Protein AF-A0A167GFR0-F1 (afdb_monomer_lite)

Secondary structure (DSSP, 8-state):
--------THHHHB-TT-SS--B-TT--HHHHHHHHHHHHHHHHHHHS---SSBSEEEE-TTS-EEEEEPP--HHHHHHHHHS---GGGSPP--BSSHHHHH--

Sequence (104 aa):
MEYIEGNIMSGYLRDPNKQEFSLRPDLHPRVLERAYHRMADVLLELSKPEFPLIGGLLRSEDGSFIVGKRPLTFNMNRISQFSNIALSVFKDSTFESASDYFEE

Radius of gyration: 19.6 Å; chains: 1; bounding box: 43×33×50 Å

Structure (mmCIF, N/CA/C/O backbone):
data_AF-A0A167GFR0-F1
#
_entry.id   AF-A0A167GFR0-F1
#
loop_
_atom_site.group_PDB
_atom_site.id
_atom_site.type_symbol
_atom_site.label_atom_id
_atom_site.label_alt_id
_atom_site.label_comp_id
_atom_site.label_asym_id
_atom_site.label_entity_id
_atom_site.label_seq_id
_atom_site.pdbx_PDB_ins_code
_atom_site.Cartn_x
_atom_site.Cartn_y
_atom_site.Cartn_z
_atom_site.occupancy
_atom_site.B_iso_or_equiv
_atom_site.auth_seq_id
_atom_site.auth_comp_id
_atom_site.auth_asym_id
_atom_site.auth_atom_id
_atom_site.pdbx_PDB_model_num
ATOM 1 N N . MET A 1 1 ? -8.346 -18.239 -1.058 1.00 57.59 1 MET A N 1
ATOM 2 C CA . MET A 1 1 ? -7.832 -17.772 -2.358 1.00 57.59 1 MET A CA 1
ATOM 3 C C . MET A 1 1 ? -6.602 -18.591 -2.661 1.00 57.59 1 MET A C 1
ATOM 5 O O . MET A 1 1 ? -5.796 -18.780 -1.757 1.00 57.59 1 MET A O 1
ATOM 9 N N . GLU A 1 2 ? -6.510 -19.124 -3.870 1.00 80.19 2 GLU A N 1
ATOM 10 C CA . GLU A 1 2 ? -5.298 -19.776 -4.357 1.00 80.19 2 GLU A CA 1
ATOM 11 C C . GLU A 1 2 ? -4.239 -18.695 -4.597 1.00 80.19 2 GLU A C 1
ATOM 13 O O . GLU A 1 2 ? -4.552 -17.625 -5.124 1.00 80.19 2 GLU A O 1
ATOM 18 N N . TYR A 1 3 ? -3.015 -18.923 -4.124 1.00 79.94 3 TYR A N 1
ATOM 19 C CA . TYR A 1 3 ? -1.914 -18.011 -4.403 1.00 79.94 3 TYR A CA 1
ATOM 20 C C . TYR A 1 3 ? -1.594 -18.093 -5.895 1.00 79.94 3 TYR A C 1
ATOM 22 O O . TYR A 1 3 ? -1.265 -19.165 -6.396 1.00 79.94 3 TYR A O 1
ATOM 30 N N . ILE A 1 4 ? -1.703 -16.969 -6.601 1.00 85.19 4 ILE A N 1
ATOM 31 C CA . ILE A 1 4 ? -1.326 -16.894 -8.011 1.00 85.19 4 ILE A CA 1
ATOM 32 C C . ILE A 1 4 ? 0.131 -16.452 -8.065 1.00 85.19 4 ILE A C 1
ATOM 34 O O . ILE A 1 4 ? 0.453 -15.313 -7.718 1.00 85.19 4 ILE A O 1
ATOM 38 N N . GLU A 1 5 ? 1.007 -17.355 -8.497 1.00 88.62 5 GLU A N 1
ATOM 39 C CA . GLU A 1 5 ? 2.412 -17.033 -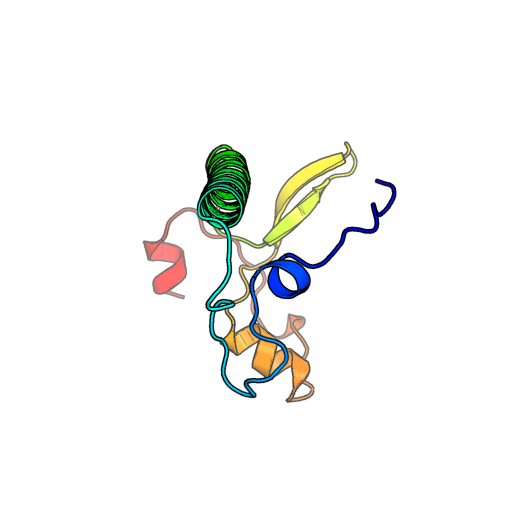8.710 1.00 88.62 5 GLU A CA 1
ATOM 40 C C . GLU A 1 5 ? 2.545 -16.035 -9.867 1.00 88.62 5 GLU A C 1
ATOM 42 O O . GLU A 1 5 ? 2.079 -16.263 -10.985 1.00 88.62 5 GLU A O 1
ATOM 47 N N . GLY A 1 6 ? 3.146 -14.885 -9.569 1.00 85.06 6 GLY A N 1
ATOM 48 C CA . GLY A 1 6 ? 3.352 -13.802 -10.519 1.00 85.06 6 GLY A CA 1
ATOM 49 C C . GLY A 1 6 ? 4.833 -13.538 -10.755 1.00 85.06 6 GLY A C 1
ATOM 50 O O . GLY A 1 6 ? 5.671 -13.751 -9.883 1.00 85.06 6 GLY A O 1
ATOM 51 N N . ASN A 1 7 ? 5.155 -13.000 -11.929 1.00 87.12 7 ASN A N 1
ATOM 52 C CA . ASN A 1 7 ? 6.504 -12.519 -12.210 1.00 87.12 7 ASN A CA 1
ATOM 53 C C . ASN A 1 7 ? 6.729 -11.144 -11.575 1.00 87.12 7 ASN A C 1
ATOM 55 O O . ASN A 1 7 ? 5.881 -10.252 -11.664 1.00 87.12 7 ASN A O 1
ATOM 59 N N . ILE A 1 8 ? 7.908 -10.942 -10.987 1.00 88.88 8 ILE A N 1
ATOM 60 C CA . ILE A 1 8 ? 8.260 -9.673 -10.347 1.00 88.88 8 ILE A CA 1
ATOM 61 C C . ILE A 1 8 ? 8.465 -8.597 -11.420 1.00 88.88 8 ILE A C 1
ATOM 63 O O . ILE A 1 8 ? 9.280 -8.756 -12.329 1.00 88.88 8 ILE A O 1
ATOM 67 N N . MET A 1 9 ? 7.771 -7.461 -11.286 1.00 87.56 9 MET A N 1
ATOM 68 C CA . MET A 1 9 ? 7.852 -6.346 -12.240 1.00 87.56 9 MET A CA 1
ATOM 69 C C . MET A 1 9 ? 9.289 -5.827 -12.431 1.00 87.56 9 MET A C 1
ATOM 71 O O . MET A 1 9 ? 9.674 -5.452 -13.538 1.00 87.56 9 MET A O 1
ATOM 75 N N . SER A 1 10 ? 10.113 -5.864 -11.378 1.00 87.62 10 SER A N 1
ATOM 76 C CA . SER A 1 10 ? 11.522 -5.457 -11.433 1.00 87.62 10 SER A CA 1
ATOM 77 C C . SER A 1 10 ? 12.342 -6.270 -12.436 1.00 87.62 10 SER A C 1
ATOM 79 O O . SER A 1 10 ? 13.225 -5.698 -13.066 1.00 87.62 10 SER A O 1
ATOM 81 N N . GLY A 1 11 ? 12.012 -7.546 -12.667 1.00 87.88 11 GLY A N 1
ATOM 82 C CA . GLY A 1 11 ? 12.677 -8.375 -13.677 1.00 87.88 11 GLY A CA 1
ATOM 83 C C . GLY A 1 11 ? 12.498 -7.855 -15.107 1.00 87.88 11 GLY A C 1
ATOM 84 O O . GLY A 1 11 ? 13.333 -8.110 -15.968 1.00 87.88 11 GLY A O 1
ATOM 85 N N . TYR A 1 12 ? 11.444 -7.074 -15.360 1.00 87.94 12 TYR A N 1
ATOM 86 C CA . TYR A 1 12 ? 11.185 -6.460 -16.665 1.00 87.94 12 TYR A CA 1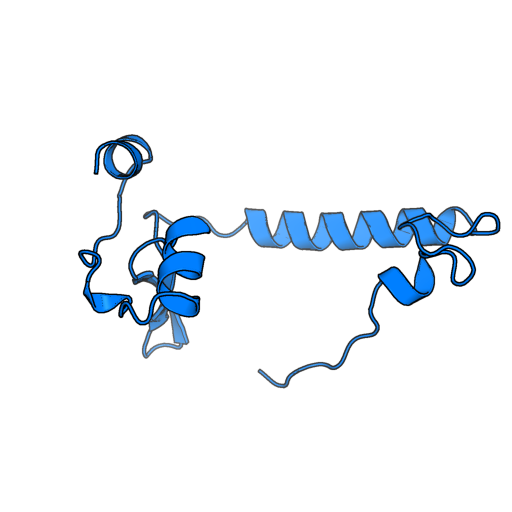
ATOM 87 C C . TYR A 1 12 ? 11.678 -5.017 -16.768 1.00 87.94 12 TYR A C 1
ATOM 89 O O . TYR A 1 12 ? 11.823 -4.500 -17.874 1.00 87.94 12 TYR A O 1
ATOM 97 N N . LEU A 1 13 ? 11.899 -4.331 -15.651 1.00 90.94 13 LEU A N 1
ATOM 98 C CA . LEU A 1 13 ? 12.233 -2.906 -15.659 1.00 90.94 13 LEU A CA 1
ATOM 99 C C . LEU A 1 13 ? 13.710 -2.648 -15.382 1.00 90.94 13 LEU A C 1
ATOM 101 O O . LEU A 1 13 ? 14.269 -1.702 -15.930 1.00 90.94 13 LEU A O 1
ATOM 105 N N . ARG A 1 14 ? 14.334 -3.475 -14.543 1.00 91.00 14 ARG A N 1
ATOM 106 C CA . ARG A 1 14 ? 15.665 -3.223 -14.000 1.00 91.00 14 ARG A CA 1
ATOM 107 C C . ARG A 1 14 ? 16.774 -3.574 -14.989 1.00 91.00 14 ARG A C 1
ATOM 109 O O . ARG A 1 14 ? 16.715 -4.610 -15.645 1.00 91.00 14 ARG A O 1
ATOM 116 N N . ASP A 1 15 ? 17.804 -2.734 -15.035 1.00 90.56 15 ASP A N 1
ATOM 117 C CA . ASP A 1 15 ? 19.080 -3.047 -15.681 1.00 90.56 15 ASP A CA 1
ATOM 118 C C . ASP A 1 15 ? 19.813 -4.165 -14.913 1.00 90.56 15 ASP A C 1
ATOM 120 O O . ASP A 1 15 ? 20.203 -3.951 -13.760 1.00 90.56 15 ASP A O 1
ATOM 124 N N . PRO A 1 16 ? 19.997 -5.361 -15.508 1.00 85.44 16 PRO A N 1
ATOM 125 C CA . PRO A 1 16 ? 20.654 -6.476 -14.831 1.00 85.44 16 PRO A CA 1
ATOM 126 C C . PRO A 1 16 ? 22.148 -6.225 -14.593 1.00 85.44 16 PRO A C 1
ATOM 128 O O . PRO A 1 16 ? 22.738 -6.867 -13.729 1.00 85.44 16 PRO A O 1
ATOM 131 N N . ASN A 1 17 ? 22.759 -5.290 -15.327 1.00 87.06 17 ASN A N 1
ATOM 132 C CA . ASN A 1 17 ? 24.192 -5.009 -15.248 1.00 87.06 17 ASN A CA 1
ATOM 133 C C . ASN A 1 17 ? 24.535 -3.962 -14.183 1.00 87.06 17 ASN A C 1
ATOM 135 O O . ASN A 1 17 ? 25.712 -3.717 -13.916 1.00 87.06 17 ASN A O 1
ATOM 139 N N . LYS A 1 18 ? 23.527 -3.325 -13.575 1.00 84.44 18 LYS A N 1
ATOM 140 C CA . LYS A 1 18 ? 23.717 -2.295 -12.554 1.00 84.44 18 LYS A CA 1
ATOM 141 C C . LYS A 1 18 ? 23.294 -2.786 -11.177 1.00 84.44 18 LYS A C 1
ATOM 143 O O . LYS A 1 18 ? 22.180 -3.265 -10.944 1.00 84.44 18 LYS A O 1
ATOM 148 N N . GLN A 1 19 ? 24.201 -2.597 -10.223 1.00 77.00 19 GLN A N 1
ATOM 149 C CA . GLN A 1 19 ? 23.935 -2.899 -8.821 1.00 77.00 19 GLN A CA 1
ATOM 150 C C . GLN A 1 19 ? 22.911 -1.927 -8.215 1.00 77.00 19 GLN A C 1
ATOM 152 O O . GLN A 1 19 ? 22.117 -2.327 -7.364 1.00 77.00 19 GLN A O 1
ATOM 157 N N . GLU A 1 20 ? 22.857 -0.693 -8.719 1.00 83.00 20 GLU A N 1
ATOM 158 C CA . GLU A 1 20 ? 21.835 0.297 -8.376 1.00 83.00 20 GLU A CA 1
ATOM 159 C C . GLU A 1 20 ? 20.504 0.037 -9.100 1.00 83.00 20 GLU A C 1
ATOM 161 O O . GLU A 1 20 ? 20.466 -0.447 -10.237 1.00 83.00 20 GLU A O 1
ATOM 166 N N . PHE A 1 21 ? 19.392 0.390 -8.448 1.00 80.69 21 PHE A N 1
ATOM 167 C CA . PHE A 1 21 ? 18.055 0.305 -9.034 1.00 80.69 21 PHE A CA 1
ATOM 168 C C . PHE A 1 21 ? 17.899 1.335 -10.154 1.00 80.69 21 PHE A C 1
ATOM 170 O O . PHE A 1 21 ? 17.567 2.493 -9.920 1.00 80.69 21 PHE A O 1
ATOM 177 N N . SER A 1 22 ? 18.137 0.894 -11.384 1.00 87.25 22 SER A N 1
ATOM 178 C CA . SER A 1 22 ? 18.039 1.719 -12.584 1.00 87.25 22 SER A CA 1
ATOM 179 C C . SER A 1 22 ? 17.224 1.004 -13.655 1.00 87.25 22 SER A C 1
ATOM 181 O O . SER A 1 22 ? 17.202 -0.229 -13.718 1.00 87.25 22 SER A O 1
ATOM 183 N N . LEU A 1 23 ? 16.510 1.785 -14.467 1.00 90.31 23 LEU A N 1
ATOM 184 C CA . LEU A 1 23 ? 15.756 1.257 -15.598 1.00 90.31 23 LEU A CA 1
ATOM 185 C C . LEU A 1 23 ? 16.709 0.780 -16.695 1.00 90.31 23 LEU A C 1
ATOM 187 O O . LEU A 1 23 ? 17.764 1.382 -16.910 1.00 90.31 23 LEU A O 1
ATOM 191 N N . ARG A 1 24 ? 16.305 -0.268 -17.419 1.00 90.44 24 ARG A N 1
ATOM 192 C CA . ARG A 1 24 ? 17.006 -0.702 -18.631 1.00 90.44 24 ARG A CA 1
ATOM 193 C C . ARG A 1 24 ? 17.087 0.451 -19.640 1.00 90.44 24 ARG A C 1
ATOM 195 O O . ARG A 1 24 ? 16.056 1.065 -19.923 1.00 90.44 24 ARG A O 1
ATOM 202 N N . PRO A 1 25 ? 18.270 0.743 -20.200 1.00 88.19 25 PRO A N 1
ATOM 203 C CA . PRO A 1 25 ? 18.438 1.855 -21.134 1.00 88.19 25 PRO A CA 1
ATOM 204 C C . PRO A 1 25 ? 17.713 1.629 -22.470 1.00 88.19 25 PRO A C 1
ATOM 206 O O . PRO A 1 25 ? 17.313 2.588 -23.120 1.00 88.19 25 PRO A O 1
ATOM 209 N N . ASP A 1 26 ? 17.507 0.374 -22.865 1.00 90.12 26 ASP A N 1
ATOM 210 C CA . ASP A 1 26 ? 16.815 -0.056 -24.084 1.00 90.12 26 ASP A CA 1
ATOM 211 C C . ASP A 1 26 ? 15.326 -0.381 -23.848 1.00 90.12 26 ASP A C 1
ATOM 213 O O . ASP A 1 26 ? 14.672 -1.022 -24.677 1.00 90.12 26 ASP A O 1
ATOM 217 N N . LEU A 1 27 ? 14.760 0.051 -22.713 1.00 91.62 27 LEU A N 1
ATOM 218 C CA . LEU A 1 27 ? 13.371 -0.231 -22.379 1.00 91.62 27 LEU A CA 1
ATOM 219 C C . LEU A 1 27 ? 12.423 0.464 -23.362 1.00 91.62 27 LEU A C 1
ATOM 221 O O . LEU A 1 27 ? 12.340 1.690 -23.429 1.00 91.62 27 LEU A O 1
ATOM 225 N N . HIS A 1 28 ? 11.628 -0.331 -24.073 1.00 93.75 28 HIS A N 1
ATOM 226 C CA . HIS A 1 28 ? 10.586 0.212 -24.933 1.00 93.75 28 HIS A CA 1
ATOM 227 C C . HIS A 1 28 ? 9.559 1.006 -24.089 1.00 93.75 28 HIS A C 1
ATOM 229 O O . HIS A 1 28 ? 8.997 0.432 -23.151 1.00 93.75 28 HIS A O 1
ATOM 235 N N . PRO A 1 29 ? 9.218 2.268 -24.431 1.00 93.31 29 PRO A N 1
ATOM 236 C CA . PRO A 1 29 ? 8.357 3.130 -23.607 1.00 93.31 29 PRO A CA 1
ATOM 237 C C . PRO A 1 29 ? 7.014 2.506 -23.202 1.00 93.31 29 PRO A C 1
ATOM 239 O O . PRO A 1 29 ? 6.581 2.636 -22.062 1.00 93.31 29 PRO A O 1
ATOM 242 N N . ARG A 1 30 ? 6.394 1.733 -24.105 1.00 94.38 30 ARG A N 1
ATOM 243 C CA . ARG A 1 30 ? 5.154 0.974 -23.828 1.00 94.38 30 ARG A CA 1
ATOM 244 C C . ARG A 1 30 ? 5.251 0.015 -22.635 1.00 94.38 30 ARG A C 1
ATOM 246 O O . ARG A 1 30 ? 4.239 -0.267 -22.000 1.00 94.38 30 ARG A O 1
ATOM 253 N N . VAL A 1 31 ? 6.435 -0.524 -22.335 1.00 92.62 31 VAL A N 1
ATOM 254 C CA . VAL A 1 31 ? 6.628 -1.397 -21.164 1.00 92.62 31 VAL A CA 1
ATOM 255 C C . VAL A 1 31 ? 6.486 -0.583 -19.883 1.00 92.62 31 VAL A C 1
ATOM 257 O O . VAL A 1 31 ? 5.810 -1.019 -18.954 1.00 92.62 31 VAL A O 1
ATOM 260 N N . LEU A 1 32 ? 7.072 0.615 -19.860 1.00 92.75 32 LEU A N 1
ATOM 261 C CA . LEU A 1 32 ? 6.985 1.529 -18.729 1.00 92.75 32 LEU A CA 1
ATOM 262 C C . LEU A 1 32 ? 5.552 2.042 -18.545 1.00 92.75 32 LEU A C 1
ATOM 264 O O . LEU A 1 32 ? 5.022 1.985 -17.441 1.00 92.75 32 LEU A O 1
ATOM 268 N N . GLU A 1 33 ? 4.898 2.450 -19.632 1.00 95.31 33 GLU A N 1
ATOM 269 C CA . GLU A 1 33 ? 3.488 2.858 -19.633 1.00 95.31 33 GLU A CA 1
ATOM 270 C C . GLU A 1 33 ? 2.589 1.771 -19.032 1.00 95.31 33 GLU A C 1
ATOM 272 O O . GLU A 1 33 ? 1.827 2.028 -18.101 1.00 95.31 33 GLU A O 1
ATOM 277 N N . ARG A 1 34 ? 2.737 0.523 -19.495 1.00 94.38 34 ARG A N 1
ATOM 278 C CA . ARG A 1 34 ? 1.982 -0.617 -18.964 1.00 94.38 34 ARG A CA 1
ATOM 279 C C . ARG A 1 34 ? 2.271 -0.861 -17.484 1.00 94.38 34 ARG A C 1
ATOM 281 O O . ARG A 1 34 ? 1.350 -1.196 -16.743 1.00 94.38 34 ARG A O 1
ATOM 288 N N . ALA A 1 35 ? 3.524 -0.723 -17.054 1.00 92.81 35 ALA A N 1
ATOM 289 C CA . ALA A 1 35 ? 3.901 -0.882 -15.655 1.00 92.81 35 ALA A CA 1
ATOM 290 C C . ALA A 1 35 ? 3.204 0.162 -14.771 1.00 92.81 35 ALA A C 1
ATOM 292 O O . ALA A 1 35 ? 2.556 -0.203 -13.791 1.00 92.81 35 ALA A O 1
ATOM 293 N N . TYR A 1 36 ? 3.265 1.439 -15.156 1.00 93.69 36 TYR A N 1
ATOM 294 C CA . TYR A 1 36 ? 2.588 2.519 -14.437 1.00 93.69 36 TYR A CA 1
ATOM 295 C C . TYR A 1 36 ? 1.072 2.366 -14.433 1.00 93.69 36 TYR A C 1
ATOM 297 O O . TYR A 1 36 ? 0.463 2.543 -13.383 1.00 93.69 36 TYR A O 1
ATOM 305 N N . HIS A 1 37 ? 0.473 1.963 -15.553 1.00 96.06 37 HIS A N 1
ATOM 306 C CA . HIS A 1 37 ? -0.962 1.699 -15.620 1.00 96.06 37 HIS A CA 1
ATOM 307 C C . HIS A 1 37 ? -1.376 0.614 -14.619 1.00 96.06 37 HIS A C 1
ATOM 309 O O . HIS A 1 37 ? -2.307 0.807 -13.850 1.00 96.06 37 HIS A O 1
ATOM 315 N N . ARG A 1 38 ? -0.628 -0.497 -14.540 1.00 92.81 38 ARG A N 1
ATOM 316 C CA . ARG A 1 38 ? -0.907 -1.561 -13.562 1.00 92.81 38 ARG A CA 1
ATOM 317 C C . ARG A 1 38 ? -0.720 -1.123 -12.113 1.00 92.81 38 ARG A C 1
ATOM 319 O O . ARG A 1 38 ? -1.488 -1.550 -11.259 1.00 92.81 38 ARG A O 1
ATOM 326 N N . MET A 1 39 ? 0.275 -0.288 -11.823 1.00 93.56 39 MET A N 1
ATOM 327 C CA . MET A 1 39 ? 0.436 0.283 -10.482 1.00 93.56 39 MET A CA 1
ATOM 328 C C . MET A 1 39 ? -0.732 1.214 -10.130 1.00 93.56 39 MET A C 1
ATOM 330 O O . MET A 1 39 ? -1.235 1.156 -9.011 1.00 93.56 39 MET A O 1
ATOM 334 N N . ALA A 1 40 ? -1.193 2.022 -1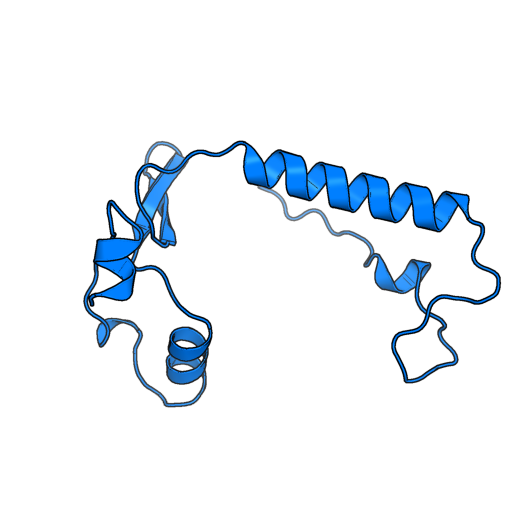1.087 1.00 96.75 40 ALA A N 1
ATOM 335 C CA . ALA A 1 40 ? -2.347 2.895 -10.913 1.00 96.75 40 ALA A CA 1
ATOM 336 C C . ALA A 1 40 ? -3.643 2.102 -10.689 1.00 96.75 40 ALA A C 1
ATOM 338 O O . ALA A 1 40 ? -4.391 2.450 -9.781 1.00 96.75 40 ALA A O 1
ATOM 339 N N . ASP A 1 41 ? -3.867 1.012 -11.434 1.00 96.19 41 ASP A N 1
ATOM 340 C CA . ASP A 1 41 ? -5.005 0.103 -11.226 1.00 96.19 41 ASP A CA 1
ATOM 341 C C . ASP A 1 41 ? -5.043 -0.396 -9.773 1.00 96.19 41 ASP A C 1
ATOM 343 O O . ASP A 1 41 ? -6.068 -0.314 -9.104 1.00 96.19 41 ASP A O 1
ATOM 347 N N . VAL A 1 42 ? -3.903 -0.873 -9.256 1.00 93.31 42 VAL A N 1
ATOM 348 C CA . VAL A 1 42 ? -3.801 -1.369 -7.874 1.00 93.31 42 VAL A CA 1
ATOM 349 C C . VAL A 1 42 ? -4.070 -0.256 -6.865 1.00 93.31 42 VAL A C 1
ATOM 351 O O . VAL A 1 42 ? -4.830 -0.466 -5.926 1.00 93.31 42 VAL A O 1
ATOM 354 N N . LEU A 1 43 ? -3.477 0.926 -7.050 1.00 95.38 43 LEU A N 1
ATOM 355 C CA . LEU A 1 43 ? -3.710 2.070 -6.162 1.00 95.38 43 LEU A CA 1
ATOM 356 C C . LEU A 1 43 ? -5.179 2.505 -6.159 1.00 95.38 43 LEU A C 1
ATOM 358 O O . LEU A 1 43 ? -5.707 2.834 -5.101 1.00 95.38 43 LEU A O 1
ATOM 362 N N . LEU A 1 44 ? -5.838 2.463 -7.317 1.00 96.44 44 LEU A N 1
ATOM 363 C CA . LEU A 1 44 ? -7.255 2.774 -7.450 1.00 96.44 44 LEU A CA 1
ATOM 364 C C . LEU A 1 44 ? -8.128 1.734 -6.741 1.00 96.44 44 LEU A C 1
ATOM 366 O O . LEU A 1 44 ? -9.054 2.104 -6.030 1.00 96.44 44 LEU A O 1
ATOM 370 N N . GLU A 1 45 ? -7.850 0.438 -6.897 1.00 93.75 45 GLU A N 1
ATOM 371 C CA . GLU A 1 45 ? -8.582 -0.595 -6.151 1.00 93.75 45 GLU A CA 1
ATOM 372 C C . GLU A 1 45 ? -8.355 -0.473 -4.639 1.00 93.75 45 GLU A C 1
ATOM 374 O O . GLU A 1 45 ? -9.291 -0.668 -3.870 1.00 93.75 45 GLU A O 1
ATOM 379 N N . LEU A 1 46 ? -7.147 -0.101 -4.204 1.00 90.00 46 LEU A N 1
ATOM 380 C CA . LEU A 1 46 ? -6.828 0.125 -2.791 1.00 90.00 46 LEU A CA 1
ATOM 381 C C . LEU A 1 46 ? -7.469 1.392 -2.211 1.00 90.00 46 LEU A C 1
ATOM 383 O O . LEU A 1 46 ? -7.598 1.476 -0.993 1.00 90.00 46 LEU A O 1
ATOM 387 N N . SER A 1 47 ? -7.872 2.362 -3.038 1.00 89.50 47 SER A N 1
ATOM 388 C CA . SER A 1 47 ? -8.522 3.592 -2.568 1.00 89.50 47 SER A CA 1
ATOM 389 C C . SER A 1 47 ? -10.039 3.473 -2.417 1.00 89.50 47 SER A C 1
ATOM 391 O O . SER A 1 47 ? -10.655 4.375 -1.864 1.00 89.50 47 SER A O 1
ATOM 393 N N . LYS A 1 48 ? -10.661 2.417 -2.957 1.00 88.75 48 LYS A N 1
ATOM 394 C CA . LYS A 1 48 ? -12.121 2.218 -2.895 1.00 88.75 48 LYS A CA 1
ATOM 395 C C . LYS A 1 48 ? -12.642 1.791 -1.519 1.00 88.75 48 LYS A C 1
ATOM 397 O O . LYS A 1 48 ? -13.748 2.205 -1.185 1.00 88.75 48 LYS A O 1
ATOM 402 N N . PRO A 1 49 ? -11.951 0.925 -0.752 1.00 84.69 49 PRO A N 1
ATOM 403 C CA . PRO A 1 49 ? -12.434 0.525 0.556 1.00 84.69 49 PRO A CA 1
ATOM 404 C C . PRO A 1 49 ? -12.414 1.714 1.512 1.00 84.69 49 PRO A C 1
ATOM 406 O O . PRO A 1 49 ? -11.361 2.284 1.791 1.00 84.69 49 PRO A O 1
ATOM 409 N N . GLU A 1 50 ? -13.582 2.049 2.041 1.00 82.56 50 GLU A N 1
ATOM 410 C CA . GLU A 1 50 ? -13.712 2.987 3.145 1.00 82.56 50 GLU A CA 1
ATOM 411 C C . GLU A 1 50 ? -13.805 2.191 4.443 1.00 82.56 50 GLU A C 1
ATOM 413 O O . GLU A 1 50 ? -14.639 1.293 4.586 1.00 82.56 50 GLU A O 1
ATOM 418 N N . PHE A 1 51 ? -12.927 2.510 5.389 1.00 81.94 51 PHE A N 1
ATOM 419 C CA . PHE A 1 51 ? -12.954 1.921 6.717 1.00 81.94 51 PHE A CA 1
ATOM 420 C C . PHE A 1 51 ? -13.351 2.996 7.729 1.00 81.94 51 PHE A C 1
ATOM 422 O O . PHE A 1 51 ? -12.719 4.051 7.756 1.00 81.94 51 PHE A O 1
ATOM 429 N N . PRO A 1 52 ? -14.359 2.742 8.582 1.00 86.62 52 PRO A N 1
ATOM 430 C CA . PRO A 1 52 ? -14.808 3.723 9.569 1.00 86.62 52 PRO A CA 1
ATOM 431 C C . PRO A 1 52 ? -13.803 3.922 10.710 1.00 86.62 52 PRO A C 1
ATOM 433 O O . PRO A 1 52 ? -13.936 4.868 11.475 1.00 86.62 52 PRO A O 1
ATOM 436 N N . LEU A 1 53 ? -12.822 3.021 10.842 1.00 91.94 53 LEU A N 1
ATOM 437 C CA . LEU A 1 53 ? -11.837 3.011 11.916 1.00 91.94 53 LEU A CA 1
ATOM 438 C C . LEU A 1 53 ? -10.420 2.890 11.351 1.00 91.94 53 LEU A C 1
ATOM 440 O O . LEU A 1 53 ? -10.183 2.199 10.357 1.00 91.94 53 LEU A O 1
ATOM 444 N N . ILE A 1 54 ? -9.458 3.479 12.055 1.00 91.00 54 ILE A N 1
ATOM 445 C CA . ILE A 1 54 ? -8.028 3.261 11.863 1.00 91.00 54 ILE A CA 1
ATOM 446 C C . ILE A 1 54 ? -7.620 2.038 12.687 1.00 91.00 54 ILE A C 1
ATOM 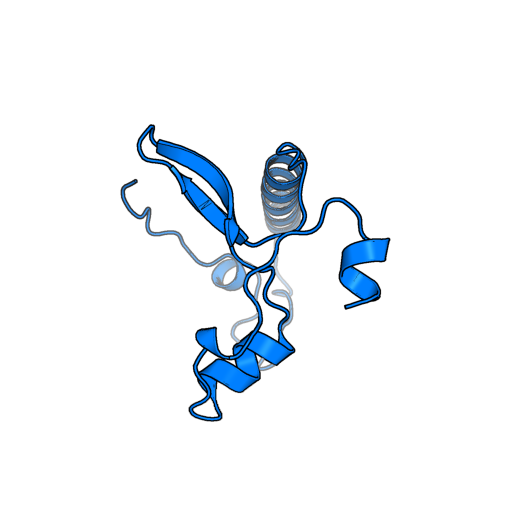448 O O . ILE A 1 54 ? -7.703 2.030 13.919 1.00 91.00 54 ILE A O 1
ATOM 452 N N . GLY A 1 55 ? -7.159 0.995 11.999 1.00 91.38 55 GLY A N 1
ATOM 453 C CA . GLY A 1 55 ? -6.705 -0.236 12.630 1.00 91.38 55 GLY A CA 1
ATOM 454 C C . GLY A 1 55 ? -6.277 -1.311 11.641 1.00 91.38 55 GLY A C 1
ATOM 455 O O . GLY A 1 55 ? -6.229 -1.106 10.430 1.00 91.38 55 GLY A O 1
ATOM 456 N N . GLY A 1 56 ? -5.930 -2.475 12.176 1.00 88.88 56 GLY A N 1
ATOM 457 C CA . GLY A 1 56 ? -5.599 -3.668 11.413 1.00 88.88 56 GLY A CA 1
ATOM 458 C C . GLY A 1 56 ? -6.841 -4.460 10.999 1.00 88.88 56 GLY A C 1
ATOM 459 O O . GLY A 1 56 ? -7.818 -4.571 11.748 1.00 88.88 56 GLY A O 1
ATOM 460 N N . LEU A 1 57 ? -6.763 -5.064 9.811 1.00 89.12 57 LEU A N 1
ATOM 461 C CA . LEU A 1 57 ? -7.828 -5.893 9.255 1.00 89.12 57 LEU A CA 1
ATOM 462 C C . LEU A 1 57 ? -7.920 -7.256 9.956 1.00 89.12 57 LEU A C 1
ATOM 464 O O . LEU A 1 57 ? -6.924 -7.953 10.188 1.00 89.12 57 LEU A O 1
ATOM 468 N N . LEU A 1 58 ? -9.154 -7.651 10.236 1.00 88.56 58 LEU A N 1
ATOM 469 C CA . LEU A 1 58 ? -9.564 -8.957 10.726 1.00 88.56 58 LEU A CA 1
ATOM 470 C C . LEU A 1 58 ? -10.559 -9.554 9.742 1.00 88.56 58 LEU A C 1
ATOM 472 O O . LEU A 1 58 ? -11.416 -8.852 9.212 1.00 88.56 58 LEU A O 1
ATOM 476 N N . ARG A 1 59 ? -10.452 -10.861 9.513 1.00 88.75 59 ARG A N 1
ATOM 477 C CA . ARG A 1 59 ? -11.464 -11.595 8.763 1.00 88.75 59 ARG A CA 1
ATOM 478 C C . ARG A 1 59 ? -12.525 -12.085 9.742 1.00 88.75 59 ARG A C 1
ATOM 480 O O . ARG A 1 59 ? -12.190 -12.820 10.666 1.00 88.75 59 ARG A O 1
ATOM 487 N N . SER A 1 60 ? -13.757 -11.645 9.538 1.00 87.44 60 SER A N 1
ATOM 488 C CA . SER A 1 60 ? -14.931 -12.067 10.298 1.00 87.44 60 SER A CA 1
ATOM 489 C C . SER A 1 60 ? -15.370 -13.483 9.889 1.00 87.44 60 SER A C 1
ATOM 491 O O . SER A 1 60 ? -14.924 -14.017 8.867 1.00 87.44 60 SER A O 1
ATOM 493 N N . GLU A 1 61 ? -16.225 -14.110 10.698 1.00 90.06 61 GLU A N 1
ATOM 494 C CA . GLU A 1 61 ? -16.735 -15.474 10.481 1.00 90.06 61 GLU A CA 1
ATOM 495 C C . GLU A 1 61 ? -17.534 -15.606 9.176 1.00 90.06 61 GLU A C 1
ATOM 497 O O . GLU A 1 61 ? -17.469 -16.630 8.499 1.00 90.06 61 GLU A O 1
ATOM 502 N N . ASP A 1 62 ? -18.221 -14.536 8.777 1.00 90.31 62 ASP A N 1
ATOM 503 C CA . ASP A 1 62 ? -18.949 -14.414 7.508 1.00 90.31 62 ASP A CA 1
ATOM 504 C C . ASP A 1 62 ? -18.026 -14.208 6.290 1.00 90.31 62 ASP A C 1
ATOM 506 O O . ASP A 1 62 ? -18.478 -14.148 5.146 1.00 90.31 62 ASP A O 1
ATOM 510 N N . GLY A 1 63 ? -16.714 -14.116 6.518 1.00 84.81 63 GLY A N 1
ATOM 511 C CA . GLY A 1 63 ? -15.704 -13.905 5.492 1.00 84.81 63 GLY A CA 1
ATOM 512 C C . GLY A 1 63 ? -15.496 -12.445 5.094 1.00 84.81 63 GLY A C 1
ATOM 513 O O . GLY A 1 63 ? -14.614 -12.204 4.264 1.00 84.81 63 GLY A O 1
ATOM 514 N N . SER A 1 64 ? -16.238 -11.500 5.683 1.00 87.75 64 SER A N 1
ATOM 515 C CA . SER A 1 64 ? -16.018 -10.064 5.504 1.00 87.75 64 SER A CA 1
ATOM 516 C C . SER A 1 64 ? -14.745 -9.599 6.220 1.00 87.75 64 SER A C 1
ATOM 518 O O . SER A 1 64 ? -14.198 -10.294 7.084 1.00 87.75 64 SER A O 1
ATOM 520 N N . PHE A 1 65 ? -14.236 -8.429 5.837 1.00 86.50 65 PHE A N 1
ATOM 521 C CA . PHE A 1 65 ? -13.118 -7.793 6.526 1.00 86.50 65 PHE A CA 1
ATOM 522 C C . PHE A 1 65 ? -13.633 -6.656 7.400 1.00 86.50 65 PHE A C 1
ATOM 524 O O . PHE A 1 65 ? -14.323 -5.764 6.913 1.00 86.50 65 PHE A O 1
ATOM 531 N N . ILE A 1 66 ? -13.254 -6.680 8.675 1.00 89.75 66 ILE A N 1
ATOM 532 C CA . ILE A 1 66 ? -13.537 -5.622 9.644 1.00 89.75 66 ILE A CA 1
ATOM 533 C C . ILE A 1 66 ? -12.227 -5.032 10.159 1.00 89.75 66 ILE A C 1
ATOM 535 O O . ILE A 1 66 ? -11.191 -5.704 10.179 1.00 89.75 66 ILE A O 1
ATOM 539 N N . VAL A 1 67 ? -12.269 -3.783 10.608 1.00 90.25 67 VAL A N 1
ATOM 540 C CA . VAL A 1 67 ? -11.162 -3.183 11.354 1.00 90.25 67 VAL A CA 1
ATOM 541 C C . VAL A 1 67 ? -11.367 -3.490 12.829 1.00 90.25 67 VAL A C 1
ATOM 543 O O . VAL A 1 67 ? -12.333 -3.026 13.423 1.00 90.25 67 VAL A O 1
ATOM 546 N N . GLY A 1 68 ? -10.477 -4.283 13.419 1.00 88.69 68 GLY A N 1
ATOM 547 C CA . GLY A 1 68 ? -10.586 -4.626 14.843 1.00 88.69 68 GLY A CA 1
ATOM 548 C C . GLY A 1 68 ? -9.280 -5.028 15.516 1.00 88.69 68 GLY A C 1
ATOM 549 O O . GLY A 1 68 ? -9.290 -5.378 16.687 1.00 88.69 68 GLY A O 1
ATOM 550 N N . LYS A 1 69 ? -8.155 -4.992 14.796 1.00 87.50 69 LYS A N 1
ATOM 551 C CA . LYS A 1 69 ? -6.818 -5.077 15.396 1.00 87.50 69 LYS A CA 1
ATOM 552 C C . LYS A 1 69 ? -6.258 -3.677 15.599 1.00 87.50 69 LYS A C 1
ATOM 554 O O . LYS A 1 69 ? -6.583 -2.770 14.831 1.00 87.50 69 LYS A O 1
ATOM 559 N N . ARG A 1 70 ? -5.310 -3.530 16.522 1.00 89.06 70 ARG A N 1
ATOM 560 C CA . ARG A 1 70 ? -4.494 -2.316 16.607 1.00 89.06 70 ARG A CA 1
ATOM 561 C C . ARG A 1 70 ? -3.785 -1.969 15.284 1.00 89.06 70 ARG A C 1
ATOM 563 O O . ARG A 1 70 ? -3.228 -2.867 14.642 1.00 89.06 70 ARG A O 1
ATOM 570 N N . PRO A 1 71 ? -3.740 -0.687 14.873 1.00 89.75 71 PRO A N 1
ATOM 571 C CA . PRO A 1 71 ? -2.836 -0.247 13.813 1.00 89.75 71 PRO A CA 1
ATOM 572 C C . PRO A 1 71 ? -1.370 -0.418 14.250 1.00 89.75 71 PRO A C 1
ATOM 574 O O . PRO A 1 71 ? -0.967 0.027 15.324 1.00 89.75 71 PRO A O 1
ATOM 577 N N . LEU A 1 72 ? -0.554 -1.069 13.416 1.00 87.75 72 LEU A N 1
ATOM 578 C CA . LEU A 1 72 ? 0.867 -1.292 13.697 1.00 87.75 72 LEU A CA 1
ATOM 579 C C . LEU A 1 72 ? 1.728 -0.349 12.868 1.00 87.75 72 LEU A C 1
ATOM 581 O O . LEU A 1 72 ? 1.824 -0.480 11.647 1.00 87.75 72 LEU A O 1
ATOM 585 N N . THR A 1 73 ? 2.409 0.571 13.548 1.00 87.75 73 THR A N 1
ATOM 586 C CA . THR A 1 73 ? 3.440 1.383 12.900 1.00 87.75 73 THR A CA 1
ATOM 587 C C . THR A 1 73 ? 4.627 0.514 12.491 1.00 87.75 73 THR A C 1
ATOM 589 O O . THR A 1 73 ? 4.884 -0.556 13.054 1.00 87.75 73 THR A O 1
ATOM 592 N N . PHE A 1 74 ? 5.413 1.005 11.531 1.00 87.25 74 PHE A N 1
ATOM 593 C CA . PHE A 1 74 ? 6.666 0.359 11.146 1.00 87.25 74 PHE A CA 1
ATOM 594 C C . PHE A 1 74 ? 7.583 0.121 12.358 1.00 87.25 74 PHE A C 1
ATOM 596 O O . PHE A 1 74 ? 8.130 -0.969 12.510 1.00 87.25 74 PHE A O 1
ATOM 603 N N . ASN A 1 75 ? 7.691 1.098 13.263 1.00 88.06 75 ASN A N 1
ATOM 604 C CA . ASN A 1 75 ? 8.527 0.991 14.459 1.00 88.06 75 ASN A CA 1
ATOM 605 C C . ASN A 1 75 ? 8.024 -0.084 15.431 1.00 88.06 75 ASN A C 1
ATOM 607 O O . ASN A 1 75 ? 8.831 -0.869 15.922 1.00 88.06 75 ASN A O 1
ATOM 611 N N . MET A 1 76 ? 6.711 -0.185 15.660 1.00 88.44 76 MET A N 1
ATOM 612 C CA . MET A 1 76 ? 6.136 -1.246 16.502 1.00 88.44 76 MET A CA 1
ATOM 613 C C . MET A 1 76 ? 6.405 -2.638 15.920 1.00 88.44 76 MET A C 1
ATOM 615 O O . MET A 1 76 ? 6.827 -3.540 16.644 1.00 88.44 76 MET A O 1
ATOM 619 N N . ASN A 1 77 ? 6.243 -2.794 14.600 1.00 87.38 77 ASN A N 1
ATOM 620 C CA . ASN A 1 77 ? 6.575 -4.038 13.901 1.00 87.38 77 ASN A CA 1
ATOM 621 C C . ASN A 1 77 ? 8.060 -4.392 14.040 1.00 87.38 77 ASN A C 1
ATOM 623 O O . ASN A 1 77 ? 8.399 -5.540 14.318 1.00 87.38 77 ASN A O 1
ATOM 627 N N . ARG A 1 78 ? 8.954 -3.409 13.887 1.00 89.44 78 ARG A N 1
ATOM 628 C CA . ARG A 1 78 ? 10.399 -3.601 14.062 1.00 89.44 78 ARG A CA 1
ATOM 629 C C . ARG A 1 78 ? 10.737 -4.026 15.489 1.00 89.44 78 ARG A C 1
ATOM 631 O O . ARG A 1 78 ? 11.475 -4.986 15.665 1.00 89.44 78 ARG A O 1
ATOM 638 N N . ILE A 1 79 ? 10.190 -3.356 16.498 1.00 89.94 79 ILE A N 1
ATOM 639 C CA . ILE A 1 79 ? 10.405 -3.724 17.902 1.00 89.94 79 ILE A CA 1
ATOM 640 C C . ILE A 1 79 ? 9.981 -5.178 18.112 1.00 89.94 79 ILE A C 1
ATOM 642 O O . ILE A 1 79 ? 10.797 -5.998 18.521 1.00 89.94 79 ILE A O 1
ATOM 646 N N . SER A 1 80 ? 8.764 -5.545 17.710 1.00 86.94 80 SER A N 1
ATOM 647 C CA . SER A 1 80 ? 8.304 -6.920 17.900 1.00 86.94 80 SER A CA 1
ATOM 648 C C . SER A 1 80 ? 9.189 -7.962 17.203 1.00 86.94 80 SER A C 1
ATOM 650 O O . SER A 1 80 ? 9.495 -8.997 17.792 1.00 86.94 80 SER A O 1
ATOM 652 N N . GLN A 1 81 ? 9.664 -7.670 15.989 1.00 88.38 81 GLN A N 1
ATOM 653 C CA . GLN A 1 81 ? 10.533 -8.577 15.233 1.00 88.38 81 GLN A CA 1
ATOM 654 C C . GLN A 1 81 ? 11.945 -8.717 15.820 1.00 88.38 81 GLN A C 1
ATOM 656 O O . GLN A 1 81 ? 12.524 -9.797 15.733 1.00 88.38 81 GLN A O 1
ATOM 661 N N . PHE A 1 82 ? 12.522 -7.647 16.379 1.00 91.12 82 PHE A N 1
ATOM 662 C CA . PHE A 1 82 ? 13.950 -7.607 16.729 1.00 91.12 82 PHE A CA 1
ATOM 663 C C . PHE A 1 82 ? 14.244 -7.563 18.231 1.00 91.12 82 PHE A C 1
ATOM 665 O O . PHE A 1 82 ? 15.390 -7.784 18.612 1.00 91.12 82 PHE A O 1
ATOM 672 N N . SER A 1 83 ? 13.261 -7.285 19.093 1.00 84.88 83 SER A N 1
ATOM 673 C CA . SER A 1 83 ? 13.501 -7.068 20.528 1.00 84.88 83 SER A CA 1
ATOM 674 C C . SER A 1 83 ? 12.859 -8.107 21.450 1.00 84.88 83 SER A C 1
ATOM 676 O O . SER A 1 83 ? 12.802 -7.879 22.655 1.00 84.88 83 SER A O 1
ATOM 678 N N . ASN A 1 84 ? 12.365 -9.231 20.916 1.00 86.69 84 ASN A N 1
ATOM 679 C CA . ASN A 1 84 ? 11.655 -10.270 21.680 1.00 86.69 84 ASN A CA 1
ATOM 680 C C . ASN A 1 84 ? 10.483 -9.713 22.525 1.00 86.69 84 ASN A C 1
ATOM 682 O O . ASN A 1 84 ? 10.137 -10.259 23.572 1.00 86.69 84 ASN A O 1
ATOM 686 N N . ILE A 1 85 ? 9.890 -8.598 22.078 1.00 85.94 85 ILE A N 1
ATOM 687 C CA . ILE A 1 85 ? 8.718 -7.971 22.695 1.00 85.94 85 ILE A CA 1
ATOM 688 C C . ILE A 1 85 ? 7.479 -8.460 21.948 1.00 85.94 85 ILE A C 1
ATOM 690 O O . ILE A 1 85 ? 7.352 -8.298 20.732 1.00 85.94 85 ILE A O 1
ATOM 694 N N . ALA A 1 86 ? 6.550 -9.065 22.682 1.00 85.00 86 ALA A N 1
ATOM 695 C CA . ALA A 1 86 ? 5.282 -9.492 22.116 1.00 85.00 86 ALA A CA 1
ATOM 696 C C . ALA A 1 86 ? 4.423 -8.276 21.736 1.00 85.00 86 ALA A C 1
ATOM 698 O O . ALA A 1 86 ? 4.367 -7.291 22.471 1.00 85.00 86 ALA A O 1
ATOM 699 N N . LEU A 1 87 ? 3.689 -8.371 20.622 1.00 79.94 87 LEU A N 1
ATOM 700 C CA . LEU A 1 87 ? 2.730 -7.333 20.220 1.00 79.94 87 LEU A CA 1
ATOM 701 C C . LEU A 1 87 ? 1.644 -7.088 21.280 1.00 79.94 87 LEU A C 1
ATOM 703 O O . LEU A 1 87 ? 1.109 -5.989 21.348 1.00 79.94 87 LEU A O 1
ATOM 707 N N . SER A 1 88 ? 1.367 -8.075 22.137 1.00 82.69 88 SER A N 1
ATOM 708 C CA . SER A 1 88 ? 0.417 -7.971 23.251 1.00 82.69 88 SER A CA 1
ATOM 709 C C . SER A 1 88 ? 0.812 -6.950 24.323 1.00 82.69 88 SER A C 1
ATOM 711 O O . SER A 1 88 ? 0.007 -6.658 25.199 1.00 82.69 88 SER A O 1
ATOM 713 N N . VAL A 1 89 ? 2.049 -6.441 24.302 1.00 85.31 89 VAL A N 1
ATOM 714 C CA . VAL A 1 89 ? 2.485 -5.353 25.193 1.00 85.31 89 VAL A CA 1
ATOM 715 C C . VAL A 1 89 ? 1.849 -4.020 24.787 1.00 85.31 89 VAL A C 1
ATOM 717 O O . VAL A 1 89 ? 1.655 -3.148 25.632 1.00 85.31 89 VAL A O 1
ATOM 720 N N . PHE A 1 90 ? 1.492 -3.857 23.512 1.00 82.81 90 PHE A N 1
ATOM 721 C CA . PHE A 1 90 ? 0.751 -2.693 23.046 1.00 82.81 90 PHE A CA 1
ATOM 722 C C . PHE A 1 90 ? -0.740 -2.866 23.372 1.00 82.81 90 PHE A C 1
ATOM 724 O O . PHE A 1 90 ? -1.300 -3.946 23.200 1.00 82.81 90 PHE A O 1
ATOM 731 N N . LYS A 1 91 ? -1.394 -1.796 23.836 1.00 81.56 91 LYS A N 1
ATOM 732 C CA . LYS A 1 91 ? -2.835 -1.772 24.140 1.00 81.56 91 LYS A CA 1
ATOM 733 C C . LYS A 1 91 ? -3.657 -2.138 22.897 1.00 81.56 91 LYS A C 1
ATOM 735 O O . LYS A 1 91 ? -3.444 -1.562 21.841 1.00 81.56 91 LYS A O 1
ATOM 740 N N . ASP A 1 92 ? -4.603 -3.059 22.974 1.00 81.69 92 ASP A N 1
ATOM 741 C CA . ASP A 1 92 ? -5.438 -3.326 21.798 1.00 81.69 92 ASP A CA 1
ATOM 742 C C . ASP A 1 92 ? -6.481 -2.207 21.647 1.00 81.69 92 ASP A C 1
ATOM 744 O O . ASP A 1 92 ? -7.270 -1.961 22.563 1.00 81.69 92 ASP A O 1
ATOM 748 N N . SER A 1 93 ? -6.423 -1.465 20.542 1.00 86.62 93 SER A N 1
ATOM 749 C CA . SER A 1 93 ? -7.297 -0.320 20.281 1.00 86.62 93 SER A CA 1
ATOM 750 C C . SER A 1 93 ? -7.422 -0.029 18.791 1.00 86.62 93 SER A C 1
ATOM 752 O O . SER A 1 93 ? -6.458 -0.106 18.032 1.00 86.62 93 SER A O 1
ATOM 754 N N . THR A 1 94 ? -8.624 0.350 18.381 1.00 92.62 94 THR A N 1
ATOM 755 C CA . THR A 1 94 ? -8.909 0.990 17.094 1.00 92.62 94 THR A CA 1
ATOM 756 C C . THR A 1 94 ? -9.268 2.449 17.338 1.00 92.62 94 THR A C 1
ATOM 758 O O . THR A 1 94 ? -9.692 2.795 18.441 1.00 92.62 94 THR A O 1
ATOM 761 N N . PHE A 1 95 ? -9.143 3.291 16.317 1.00 92.31 95 PHE A N 1
ATOM 762 C CA . PHE A 1 95 ? -9.380 4.732 16.449 1.00 92.31 95 PHE A CA 1
ATOM 763 C C . PHE A 1 95 ? -10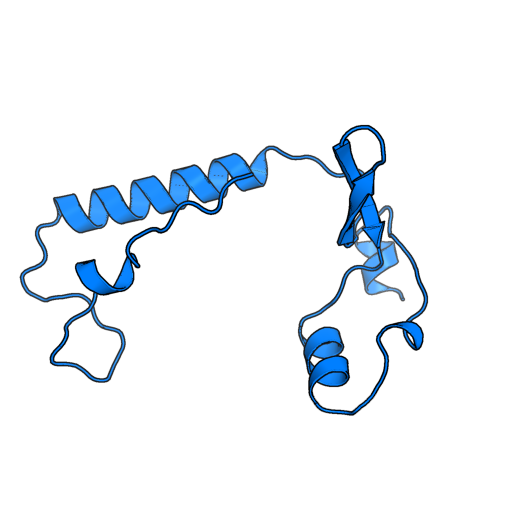.437 5.192 15.456 1.00 92.31 95 PHE A C 1
ATOM 765 O O . PHE A 1 95 ? -10.436 4.743 14.313 1.00 92.31 95 PHE A O 1
ATOM 772 N N . GLU A 1 96 ? -11.328 6.082 15.883 1.00 92.25 96 GLU A N 1
ATOM 773 C CA . GLU A 1 96 ? -12.368 6.656 15.019 1.00 92.25 96 GLU A CA 1
ATOM 774 C C . GLU A 1 96 ? -11.832 7.829 14.191 1.00 92.25 96 GLU A C 1
ATOM 776 O O . GLU A 1 96 ? -12.309 8.085 13.086 1.00 92.25 96 GLU A O 1
ATOM 781 N N . SER A 1 97 ? -10.806 8.523 14.690 1.00 90.19 97 SER A N 1
ATOM 782 C CA . SER A 1 97 ? -10.202 9.664 14.011 1.00 90.19 97 SER A CA 1
ATOM 783 C C . SER A 1 97 ? -8.674 9.629 14.027 1.00 90.19 97 SER A C 1
ATOM 785 O O . SER A 1 97 ? -8.035 8.952 14.835 1.00 90.19 97 SER A O 1
ATOM 787 N N . ALA A 1 98 ? -8.070 10.400 13.119 1.00 88.88 98 ALA A N 1
ATOM 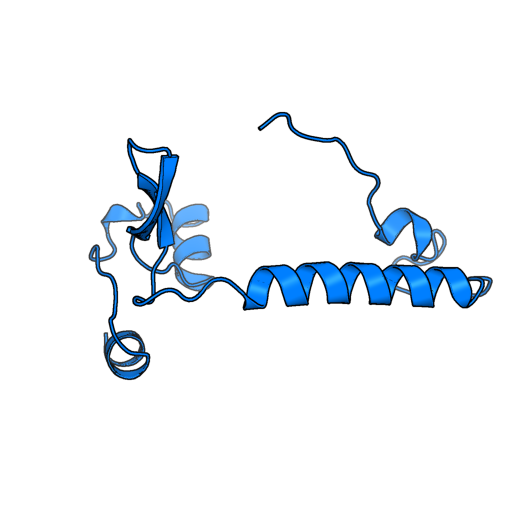788 C CA . ALA A 1 98 ? -6.624 10.594 13.102 1.00 88.88 98 ALA A CA 1
ATOM 789 C C . ALA A 1 98 ? -6.126 11.303 14.374 1.00 88.88 98 ALA A C 1
ATOM 791 O O . ALA A 1 98 ? -5.038 10.986 14.841 1.00 88.88 98 ALA A O 1
ATOM 792 N N . SER A 1 99 ? -6.915 12.222 14.943 1.00 90.81 99 SER A N 1
ATOM 793 C CA . SER A 1 99 ? -6.582 12.895 16.203 1.00 90.81 99 SER A CA 1
ATOM 794 C C . SER A 1 99 ? -6.447 11.890 17.344 1.00 90.81 99 SER A C 1
ATOM 796 O O . SER A 1 99 ? -5.391 11.841 17.964 1.00 90.81 99 SER A O 1
ATOM 798 N N . ASP A 1 100 ? -7.436 11.007 17.527 1.00 89.56 100 ASP A N 1
ATOM 799 C CA . ASP A 1 100 ? -7.391 9.974 18.575 1.00 89.56 100 ASP A CA 1
ATOM 800 C C . ASP A 1 100 ? -6.192 9.032 18.404 1.00 89.56 100 ASP A C 1
ATOM 802 O O . ASP A 1 100 ? -5.619 8.559 19.380 1.00 89.56 100 ASP A O 1
ATOM 806 N N . TYR A 1 101 ? -5.811 8.752 17.154 1.00 89.00 101 TYR A N 1
ATOM 807 C CA . TYR A 1 101 ? -4.661 7.908 16.840 1.00 89.00 101 TYR A CA 1
ATOM 808 C C . TYR A 1 101 ? -3.314 8.576 17.155 1.00 89.00 101 TYR A C 1
ATOM 810 O O . TYR A 1 101 ? -2.384 7.897 17.584 1.00 89.00 101 TYR A O 1
ATOM 818 N N . PHE A 1 102 ? -3.175 9.884 16.920 1.00 86.88 102 PHE A N 1
ATOM 819 C CA . PHE A 1 102 ? -1.920 10.605 17.168 1.00 86.88 102 PHE A CA 1
ATOM 820 C C . PHE A 1 102 ? -1.758 11.089 18.617 1.00 86.88 102 PHE A C 1
ATOM 822 O O . PHE A 1 102 ? -0.647 11.456 18.996 1.00 86.88 102 PHE A O 1
ATOM 829 N N . GLU A 1 103 ? -2.835 11.103 19.403 1.00 86.88 103 GLU A N 1
ATOM 830 C CA . GLU A 1 103 ? -2.845 11.525 20.812 1.00 86.88 103 GLU A CA 1
ATOM 831 C C . GLU A 1 103 ? -2.655 10.370 21.818 1.00 86.88 103 GLU A C 1
ATOM 833 O O . GLU A 1 103 ? -2.615 10.621 23.024 1.00 86.88 103 GLU A O 1
ATOM 838 N N . GLU A 1 104 ? -2.523 9.123 21.350 1.00 75.06 104 GLU A N 1
ATOM 839 C CA . GLU A 1 104 ? -2.200 7.950 22.185 1.00 75.06 104 GLU A CA 1
ATOM 840 C C . GLU A 1 104 ? -0.745 7.940 22.689 1.00 75.06 104 GLU A C 1
ATOM 842 O O . GLU A 1 104 ? -0.554 7.647 23.895 1.00 75.06 104 GLU A O 1
#

pLDDT: mean 88.22, std 5.13, range [57.59, 96.75]

Foldseek 3Di:
DDDDDDDDLQVLFADPVDPDGHGDPPRDVVSVVVVVVVVVVVVVVVVPDDAQKAADWDQDPVRDIHGFFHHADPVNVVCVVPVVDDNVVDDGDIGRDPVVVVVD

Organism: NCBI:txid1081107